Protein AF-A0A7J2ZDS2-F1 (afdb_monomer)

Structure (mmCIF, N/CA/C/O backbone):
data_AF-A0A7J2ZDS2-F1
#
_entry.id   AF-A0A7J2ZDS2-F1
#
loop_
_atom_site.group_PDB
_atom_site.id
_atom_site.type_symbol
_atom_site.label_atom_id
_atom_site.label_alt_id
_atom_site.label_comp_id
_atom_site.label_asym_id
_atom_site.label_entity_id
_atom_site.label_seq_id
_atom_site.pdbx_PDB_ins_code
_atom_site.Cartn_x
_atom_site.Cartn_y
_atom_site.Cartn_z
_atom_site.occupancy
_atom_site.B_iso_or_equiv
_atom_site.auth_seq_id
_atom_site.auth_comp_id
_atom_site.auth_asym_id
_atom_site.auth_atom_id
_atom_site.pdbx_PDB_model_num
ATOM 1 N N . VAL A 1 1 ? -12.979 -15.348 12.207 1.00 54.81 1 VAL A N 1
ATOM 2 C CA . VAL A 1 1 ? -11.907 -14.639 11.469 1.00 54.81 1 VAL A CA 1
ATOM 3 C C . VAL A 1 1 ? -12.403 -14.423 10.047 1.00 54.81 1 VAL A C 1
ATOM 5 O O . VAL A 1 1 ? -11.913 -15.063 9.133 1.00 54.81 1 VAL A O 1
ATOM 8 N N . GLU A 1 2 ? -13.428 -13.587 9.875 1.00 69.69 2 GLU A N 1
ATOM 9 C CA . GLU A 1 2 ? -13.968 -13.196 8.553 1.00 69.69 2 GLU A CA 1
ATOM 10 C C . GLU A 1 2 ? -14.415 -11.717 8.541 1.00 69.69 2 GLU A C 1
ATOM 12 O O . GLU A 1 2 ? -15.087 -11.263 7.625 1.00 69.69 2 GLU A O 1
ATOM 17 N N . ASP A 1 3 ? -14.011 -10.926 9.539 1.00 89.69 3 ASP A N 1
ATOM 18 C CA . ASP A 1 3 ? -14.554 -9.579 9.780 1.00 89.69 3 ASP A CA 1
ATOM 19 C C . ASP A 1 3 ? -13.786 -8.461 9.052 1.00 89.69 3 ASP A C 1
ATOM 21 O O . ASP A 1 3 ? -14.039 -7.276 9.263 1.00 89.69 3 ASP A O 1
ATOM 25 N N . LEU A 1 4 ? -12.798 -8.820 8.226 1.00 89.19 4 LEU A N 1
ATOM 26 C CA . LEU A 1 4 ? -11.885 -7.875 7.588 1.00 89.19 4 LEU A CA 1
ATOM 27 C C . LEU A 1 4 ? -11.906 -8.028 6.071 1.00 89.19 4 LEU A C 1
ATOM 29 O O . LEU A 1 4 ? -11.682 -9.110 5.533 1.00 89.19 4 LEU A O 1
ATOM 33 N N . ILE A 1 5 ? -12.095 -6.901 5.387 1.00 92.75 5 ILE A N 1
ATOM 34 C CA . ILE A 1 5 ? -12.000 -6.781 3.932 1.00 92.75 5 ILE A CA 1
ATOM 35 C C . ILE A 1 5 ? -10.838 -5.842 3.611 1.00 92.75 5 ILE A C 1
ATOM 37 O O . ILE A 1 5 ? -10.707 -4.771 4.201 1.00 92.75 5 ILE A O 1
ATOM 41 N N . ILE A 1 6 ? -10.001 -6.236 2.651 1.00 92.62 6 ILE A N 1
ATOM 42 C CA . ILE A 1 6 ? -8.930 -5.396 2.110 1.00 92.62 6 ILE A CA 1
ATOM 43 C C . ILE A 1 6 ? -9.280 -5.043 0.669 1.00 92.62 6 ILE A C 1
ATOM 45 O O . ILE A 1 6 ? -9.443 -5.924 -0.172 1.00 92.62 6 ILE A O 1
ATOM 49 N N . ILE A 1 7 ? -9.336 -3.747 0.372 1.00 94.81 7 ILE A N 1
ATOM 50 C CA . ILE A 1 7 ? -9.426 -3.240 -0.998 1.00 94.81 7 ILE A CA 1
ATOM 51 C C . ILE A 1 7 ? -8.019 -2.821 -1.420 1.00 94.81 7 ILE A C 1
ATOM 53 O O . ILE A 1 7 ? -7.478 -1.832 -0.927 1.00 94.81 7 ILE A O 1
ATOM 57 N N . ALA A 1 8 ? -7.409 -3.592 -2.31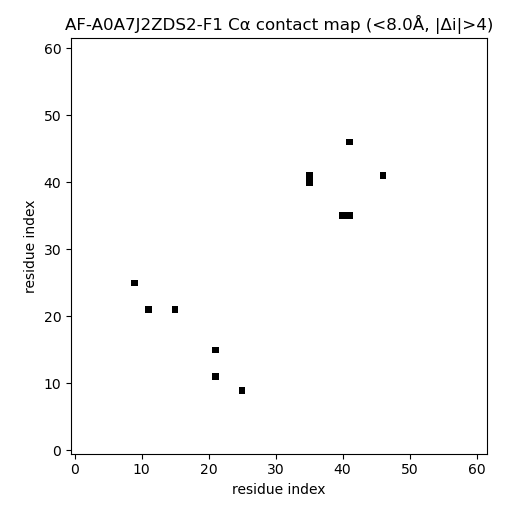8 1.00 95.06 8 ALA A N 1
ATOM 58 C CA . ALA A 1 8 ? -6.065 -3.332 -2.819 1.00 95.06 8 ALA A CA 1
ATOM 59 C C . ALA A 1 8 ? -6.120 -2.677 -4.204 1.00 95.06 8 ALA A C 1
ATOM 61 O O . ALA A 1 8 ? -6.617 -3.272 -5.157 1.00 95.06 8 ALA A O 1
ATOM 62 N N . ASN A 1 9 ? -5.556 -1.474 -4.326 1.00 96.19 9 ASN A N 1
ATOM 63 C CA . ASN A 1 9 ? -5.279 -0.838 -5.611 1.00 96.19 9 ASN A CA 1
ATOM 64 C C . ASN A 1 9 ? -3.768 -0.884 -5.867 1.00 96.19 9 ASN A C 1
ATOM 66 O O . ASN A 1 9 ? -2.976 -0.459 -5.024 1.00 96.19 9 ASN A O 1
ATOM 70 N N . VAL A 1 10 ? -3.375 -1.445 -7.007 1.00 95.31 10 VAL A N 1
ATOM 71 C CA . VAL A 1 10 ? -1.982 -1.714 -7.360 1.00 95.31 10 VAL A CA 1
ATOM 72 C C . VAL A 1 10 ? -1.652 -0.996 -8.659 1.00 95.31 10 VAL A C 1
ATOM 74 O O . VAL A 1 10 ? -2.343 -1.164 -9.659 1.00 95.31 10 VAL A O 1
ATOM 77 N N . PHE A 1 11 ? -0.558 -0.235 -8.655 1.00 96.06 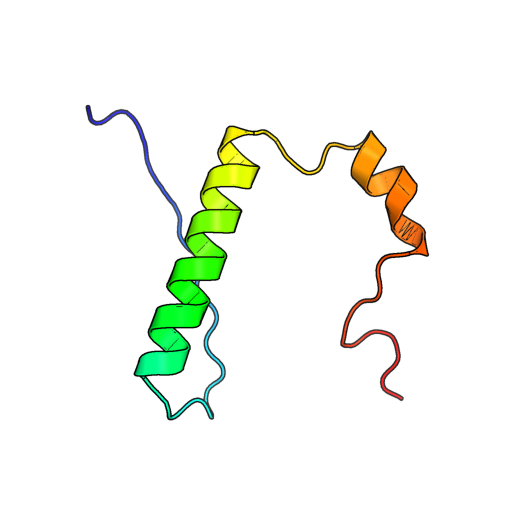11 PHE A N 1
ATOM 78 C CA . PHE A 1 11 ? -0.054 0.446 -9.841 1.00 96.06 11 PHE A CA 1
ATOM 79 C C . PHE A 1 11 ? 1.225 -0.223 -10.350 1.00 96.06 11 PHE A C 1
ATOM 81 O O . PHE A 1 11 ? 2.206 -0.363 -9.618 1.00 96.06 11 PHE A O 1
ATOM 88 N N . VAL A 1 12 ? 1.231 -0.594 -11.630 1.00 96.69 12 VAL A N 1
ATOM 89 C CA . VAL A 1 12 ? 2.411 -1.084 -12.350 1.00 96.69 12 VAL A CA 1
ATOM 90 C C . VAL A 1 12 ? 2.506 -0.319 -13.663 1.00 96.69 12 VAL A C 1
ATOM 92 O O . VAL A 1 12 ? 1.548 -0.276 -14.429 1.00 96.69 12 VAL A O 1
ATOM 95 N N . HIS A 1 13 ? 3.659 0.298 -13.924 1.00 95.94 13 HIS A N 1
ATOM 96 C CA . HIS A 1 13 ? 3.868 1.027 -15.171 1.00 95.94 13 HIS A CA 1
ATOM 97 C C . HIS A 1 13 ? 3.883 0.058 -16.374 1.00 95.94 13 HIS A C 1
ATOM 99 O O . HIS A 1 13 ? 4.530 -0.987 -16.271 1.00 95.94 13 HIS A O 1
ATOM 105 N N . PRO A 1 14 ? 3.265 0.395 -17.528 1.00 96.69 14 PRO A N 1
ATOM 106 C CA . PRO A 1 14 ? 3.193 -0.503 -18.689 1.00 96.69 14 PRO A CA 1
ATOM 107 C C . PRO A 1 14 ? 4.546 -0.983 -19.234 1.00 96.69 14 PRO A C 1
ATOM 109 O O . PRO A 1 14 ? 4.632 -2.066 -19.799 1.00 96.69 14 PRO A O 1
ATOM 112 N N . SER A 1 15 ? 5.616 -0.201 -19.052 1.00 96.81 15 SER A N 1
ATOM 113 C CA . SER A 1 15 ? 6.976 -0.576 -19.480 1.00 96.81 15 SER A CA 1
ATOM 114 C C . SER A 1 15 ? 7.734 -1.484 -18.498 1.00 96.81 15 SER A C 1
ATOM 116 O O . SER A 1 15 ? 8.902 -1.795 -18.729 1.00 96.81 15 SER A O 1
ATOM 118 N N . ALA A 1 16 ? 7.127 -1.888 -17.379 1.00 96.19 16 ALA A N 1
ATOM 119 C CA . ALA A 1 16 ? 7.787 -2.746 -16.400 1.00 96.19 16 ALA A CA 1
ATOM 120 C C . ALA A 1 16 ? 7.936 -4.183 -16.930 1.00 96.19 16 ALA A C 1
ATOM 122 O O . ALA A 1 16 ? 6.949 -4.874 -17.168 1.00 96.19 16 ALA A O 1
ATOM 123 N N . VAL A 1 17 ? 9.179 -4.652 -17.059 1.00 96.12 17 VAL A N 1
ATOM 124 C CA . VAL A 1 17 ? 9.497 -5.997 -17.581 1.00 96.12 17 VAL A CA 1
ATOM 125 C C . VAL A 1 17 ? 10.035 -6.962 -16.516 1.00 96.12 17 VAL A C 1
ATOM 127 O O . VAL A 1 17 ? 9.901 -8.177 -16.649 1.00 96.12 17 VAL A O 1
ATOM 130 N N . ASP A 1 18 ? 10.608 -6.439 -15.428 1.00 97.50 18 ASP A N 1
ATOM 131 C CA . ASP A 1 18 ? 11.167 -7.238 -14.332 1.00 97.50 18 ASP A CA 1
ATOM 132 C C . ASP A 1 18 ? 10.069 -7.649 -13.339 1.00 97.50 18 ASP A C 1
ATOM 134 O O . ASP A 1 18 ? 9.683 -6.896 -12.437 1.00 97.50 18 ASP A O 1
ATOM 138 N N . ARG A 1 19 ? 9.576 -8.881 -13.500 1.00 96.50 19 ARG A N 1
ATOM 139 C CA . ARG A 1 19 ? 8.520 -9.460 -12.654 1.00 96.50 19 ARG A CA 1
ATOM 140 C C . ARG A 1 19 ? 8.925 -9.556 -11.184 1.00 96.50 19 ARG A C 1
ATOM 142 O O . ARG A 1 19 ? 8.090 -9.322 -10.309 1.00 96.50 19 ARG A O 1
ATOM 149 N N . GLN A 1 20 ? 10.188 -9.874 -10.898 1.00 97.81 20 GLN A N 1
ATOM 150 C CA . GLN A 1 20 ? 10.667 -10.020 -9.525 1.00 97.81 20 GLN A CA 1
ATOM 151 C C . GLN A 1 20 ? 10.655 -8.666 -8.813 1.00 97.81 20 GLN A C 1
ATOM 153 O O . GLN A 1 20 ? 10.194 -8.561 -7.674 1.00 97.81 20 GLN A O 1
ATOM 158 N N . ARG A 1 21 ? 11.088 -7.606 -9.499 1.00 97.06 21 ARG A N 1
ATOM 159 C CA . ARG A 1 21 ? 11.044 -6.244 -8.962 1.00 97.06 21 ARG A CA 1
ATOM 160 C C . ARG A 1 21 ? 9.614 -5.751 -8.755 1.00 97.06 21 ARG A C 1
ATOM 162 O O . ARG A 1 21 ? 9.338 -5.165 -7.709 1.00 97.06 21 ARG A O 1
ATOM 169 N N . VAL A 1 22 ? 8.701 -6.022 -9.692 1.00 97.62 22 VAL A N 1
ATOM 170 C CA . VAL A 1 22 ? 7.269 -5.700 -9.537 1.00 97.62 22 VAL A CA 1
ATOM 171 C C . VAL A 1 22 ? 6.697 -6.371 -8.288 1.00 97.62 22 VAL A C 1
ATOM 173 O O . VAL A 1 22 ? 6.055 -5.699 -7.480 1.00 97.62 22 VAL A O 1
ATOM 176 N N . TYR A 1 23 ? 6.976 -7.659 -8.078 1.00 97.25 23 TYR A N 1
ATOM 177 C CA . TYR A 1 23 ? 6.508 -8.385 -6.898 1.00 97.25 23 TYR A CA 1
ATOM 178 C C . TYR A 1 23 ? 7.070 -7.798 -5.596 1.00 97.25 23 TYR A C 1
ATOM 180 O O . TYR A 1 23 ? 6.313 -7.431 -4.697 1.00 97.25 23 TYR A O 1
ATOM 188 N N . ILE A 1 24 ? 8.396 -7.645 -5.504 1.00 98.12 24 ILE A N 1
ATOM 189 C CA . ILE A 1 24 ? 9.065 -7.160 -4.287 1.00 98.12 24 ILE A CA 1
ATOM 190 C C . ILE A 1 24 ? 8.604 -5.742 -3.928 1.00 98.12 24 ILE A C 1
ATOM 192 O O . ILE A 1 24 ? 8.371 -5.452 -2.752 1.00 98.12 24 ILE A O 1
ATOM 196 N N . ASN A 1 25 ? 8.461 -4.859 -4.918 1.00 97.56 25 ASN A N 1
ATOM 197 C CA . ASN A 1 25 ? 8.035 -3.481 -4.683 1.00 97.56 25 ASN A CA 1
ATOM 198 C 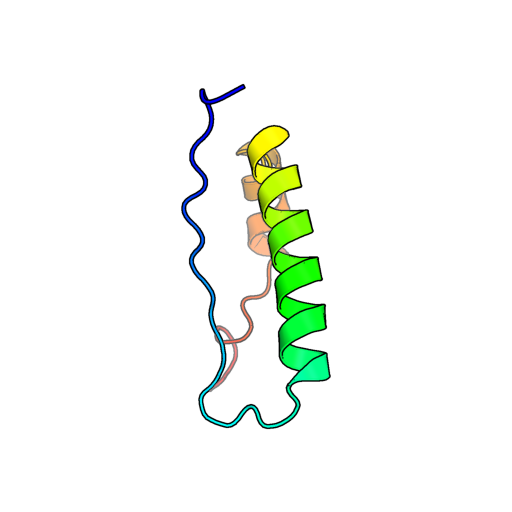C . ASN A 1 25 ? 6.591 -3.417 -4.182 1.00 97.56 25 ASN A C 1
ATOM 200 O O . ASN A 1 25 ? 6.333 -2.747 -3.183 1.00 97.56 25 ASN A O 1
ATOM 204 N N . ASN A 1 26 ? 5.672 -4.15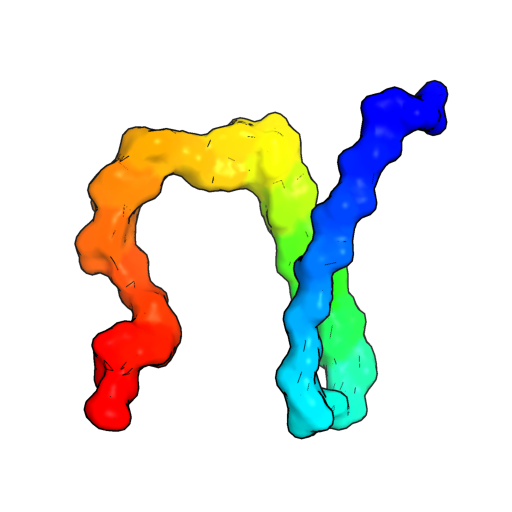2 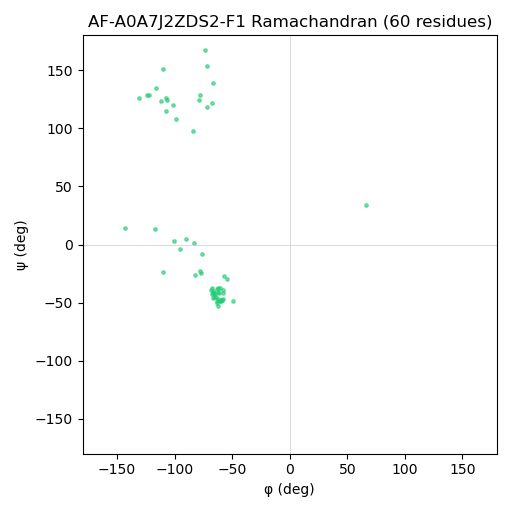-4.813 1.00 97.62 26 ASN A N 1
ATOM 205 C CA . ASN A 1 26 ? 4.272 -4.179 -4.389 1.00 97.62 26 ASN A CA 1
ATOM 206 C C . ASN A 1 26 ? 4.089 -4.843 -3.022 1.00 97.62 26 ASN A C 1
ATOM 208 O O . ASN A 1 26 ? 3.327 -4.340 -2.202 1.00 97.62 26 ASN A O 1
ATOM 212 N N . TYR A 1 27 ? 4.849 -5.899 -2.721 1.00 97.62 27 TYR A N 1
ATOM 213 C CA . TYR A 1 27 ? 4.850 -6.511 -1.393 1.00 97.62 27 TYR A CA 1
ATOM 214 C C . TYR A 1 27 ? 5.282 -5.517 -0.304 1.00 97.62 27 TYR A C 1
ATOM 216 O O . TYR A 1 27 ? 4.599 -5.352 0.709 1.00 97.62 27 TYR A O 1
ATOM 224 N N . LYS A 1 28 ? 6.395 -4.801 -0.524 1.00 98.06 28 LYS A N 1
ATOM 225 C CA . LYS A 1 28 ? 6.880 -3.773 0.411 1.00 98.06 28 LYS A CA 1
ATOM 226 C C . LYS A 1 28 ? 5.868 -2.638 0.567 1.00 98.06 28 LYS A C 1
ATOM 228 O O . LYS A 1 28 ? 5.559 -2.254 1.694 1.00 98.06 28 LYS A O 1
ATOM 233 N N . ALA A 1 29 ? 5.338 -2.127 -0.544 1.00 97.81 29 ALA A N 1
ATOM 234 C CA . ALA A 1 29 ? 4.362 -1.042 -0.542 1.00 97.81 29 ALA A CA 1
ATOM 235 C C . ALA A 1 29 ? 3.084 -1.434 0.212 1.00 97.81 29 ALA A C 1
ATOM 237 O O . ALA A 1 29 ? 2.665 -0.708 1.112 1.00 97.81 29 ALA A O 1
ATOM 238 N N . MET A 1 30 ? 2.521 -2.612 -0.076 1.00 97.31 30 MET A N 1
ATOM 239 C CA . MET A 1 30 ? 1.299 -3.096 0.565 1.00 97.31 30 MET A CA 1
ATOM 240 C C . MET A 1 30 ? 1.497 -3.344 2.062 1.00 97.31 30 MET A C 1
ATOM 242 O O . MET A 1 30 ? 0.680 -2.913 2.872 1.00 97.31 30 MET A O 1
ATOM 246 N N . ARG A 1 31 ? 2.621 -3.951 2.464 1.00 96.94 31 ARG A N 1
ATOM 247 C CA . ARG A 1 31 ? 2.953 -4.131 3.886 1.00 96.94 31 ARG A CA 1
ATOM 248 C C . ARG A 1 31 ? 3.009 -2.793 4.627 1.00 96.94 31 ARG A C 1
ATOM 250 O O . ARG A 1 31 ? 2.525 -2.693 5.754 1.00 96.94 31 ARG A O 1
ATOM 257 N N . HIS A 1 32 ? 3.598 -1.764 4.016 1.00 97.44 32 HIS A N 1
ATOM 258 C CA . HIS A 1 32 ? 3.617 -0.426 4.603 1.00 97.44 32 HIS A CA 1
ATOM 259 C C . HIS A 1 32 ? 2.230 0.222 4.633 1.00 97.44 32 HIS A C 1
ATOM 261 O O . HIS A 1 32 ? 1.908 0.857 5.634 1.00 97.44 32 HIS A O 1
ATOM 267 N N . ALA A 1 33 ? 1.421 0.048 3.585 1.00 97.19 33 ALA A N 1
ATOM 268 C CA . ALA A 1 33 ? 0.063 0.580 3.512 1.00 97.19 33 ALA A CA 1
ATOM 269 C C . ALA A 1 33 ? -0.841 -0.020 4.596 1.00 97.19 33 ALA A C 1
ATOM 271 O O . ALA A 1 33 ? -1.452 0.732 5.347 1.00 97.19 33 ALA A O 1
ATOM 272 N N . ILE A 1 34 ? -0.847 -1.349 4.748 1.00 96.12 34 ILE A N 1
ATO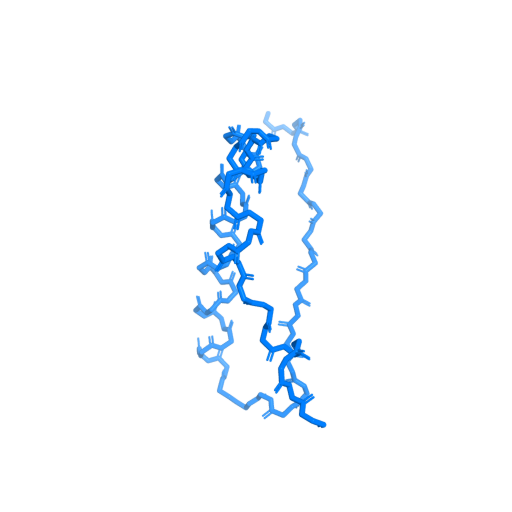M 273 C CA . ILE A 1 34 ? -1.630 -2.043 5.782 1.00 96.12 34 ILE A CA 1
ATOM 274 C C . ILE A 1 34 ? -1.209 -1.578 7.175 1.00 96.12 34 ILE A C 1
ATOM 276 O O . ILE A 1 34 ? -2.057 -1.216 7.985 1.00 96.12 34 ILE A O 1
ATOM 280 N N . ARG A 1 35 ? 0.102 -1.523 7.452 1.00 96.88 35 ARG A N 1
ATOM 281 C CA . ARG A 1 35 ? 0.598 -1.050 8.750 1.00 96.88 35 ARG A CA 1
ATOM 282 C C . ARG A 1 35 ? 0.132 0.376 9.045 1.00 96.88 35 ARG A C 1
ATOM 284 O O . ARG A 1 35 ? -0.377 0.629 10.126 1.00 96.88 35 ARG A O 1
ATOM 291 N N . LYS A 1 36 ? 0.277 1.292 8.083 1.00 96.69 36 LYS A N 1
ATOM 292 C CA . LYS A 1 36 ? -0.166 2.684 8.240 1.00 96.69 36 LYS A CA 1
ATOM 293 C C . LYS A 1 36 ? -1.679 2.796 8.424 1.00 96.69 36 LYS A C 1
ATOM 295 O O . LYS A 1 36 ? -2.108 3.599 9.238 1.00 96.69 36 LYS A O 1
ATOM 300 N N . ALA A 1 37 ? -2.462 1.984 7.715 1.00 95.06 37 ALA A N 1
ATOM 301 C CA . ALA A 1 37 ? -3.915 1.959 7.851 1.00 95.06 37 ALA A CA 1
ATOM 302 C C . ALA A 1 37 ? -4.347 1.501 9.252 1.00 95.06 37 ALA A C 1
ATOM 304 O O . ALA A 1 37 ? -5.186 2.148 9.867 1.00 95.06 37 ALA A O 1
ATOM 305 N N . ILE A 1 38 ? -3.731 0.437 9.779 1.00 94.56 38 ILE A N 1
ATOM 306 C CA . ILE A 1 38 ? -3.999 -0.063 11.137 1.00 94.56 38 ILE A CA 1
ATOM 307 C C . ILE A 1 38 ? -3.543 0.948 12.200 1.00 94.56 38 ILE A C 1
ATOM 309 O O . ILE A 1 38 ? -4.240 1.156 13.186 1.00 94.56 38 ILE A O 1
ATOM 313 N N . GLU A 1 39 ? -2.389 1.592 12.002 1.00 96.62 39 GLU A N 1
ATOM 314 C CA . GLU A 1 39 ? -1.856 2.612 12.918 1.00 96.62 39 GLU A CA 1
ATOM 315 C C . GLU A 1 39 ? -2.558 3.980 12.799 1.00 96.62 39 GLU A C 1
ATOM 317 O O . GLU A 1 39 ? -2.274 4.867 13.599 1.00 96.62 39 GLU A O 1
ATOM 322 N N . GLY A 1 40 ? -3.431 4.189 11.807 1.00 95.94 40 GLY A N 1
ATOM 323 C CA . GLY A 1 40 ? -4.080 5.483 11.568 1.00 95.94 40 GLY A CA 1
ATOM 324 C C . GLY A 1 40 ? -3.115 6.592 11.129 1.00 95.94 40 GLY A C 1
ATOM 325 O O . GLY A 1 40 ? -3.294 7.749 11.501 1.00 95.94 40 GLY A O 1
ATOM 326 N N . ARG A 1 41 ? -2.072 6.247 10.361 1.00 95.19 41 ARG A N 1
ATOM 327 C CA . ARG A 1 41 ? -1.004 7.170 9.946 1.00 95.19 41 ARG A CA 1
ATOM 328 C C . ARG A 1 41 ? -1.022 7.523 8.453 1.00 95.19 41 ARG A C 1
ATOM 330 O O . ARG A 1 41 ? -1.307 6.657 7.622 1.00 95.19 41 ARG A O 1
ATOM 337 N N . PRO A 1 42 ? -0.545 8.727 8.076 1.00 95.06 42 PRO A N 1
ATOM 338 C CA . PRO A 1 42 ? -0.097 9.811 8.962 1.00 95.06 42 PRO A CA 1
ATOM 339 C C . PRO A 1 42 ? -1.269 10.488 9.683 1.00 95.06 42 PRO A C 1
ATOM 341 O O . PRO A 1 42 ? -2.382 10.494 9.156 1.00 95.06 42 PRO A O 1
ATOM 344 N N . THR A 1 43 ? -1.019 11.066 10.859 1.00 96.19 43 THR A N 1
ATOM 345 C CA . THR A 1 43 ? -2.024 11.916 11.519 1.00 96.19 43 THR A CA 1
ATOM 346 C C . THR A 1 43 ? -2.138 13.272 10.814 1.00 96.19 43 THR A C 1
ATOM 348 O O . THR A 1 43 ? -1.302 13.632 9.978 1.00 96.19 43 THR A O 1
ATOM 351 N N . ILE A 1 44 ? -3.180 14.043 11.137 1.00 95.75 44 ILE A N 1
ATOM 352 C CA . ILE A 1 44 ? -3.372 15.387 10.571 1.00 95.75 44 ILE A CA 1
ATOM 353 C C . ILE A 1 44 ? -2.214 16.304 10.978 1.00 95.75 44 ILE A C 1
ATOM 355 O O . ILE A 1 44 ? -1.705 17.057 10.152 1.00 95.75 44 ILE A O 1
ATOM 359 N N . GLU A 1 45 ? -1.760 16.207 12.222 1.00 96.00 45 GLU A N 1
ATOM 360 C CA . GLU A 1 45 ? -0.645 16.985 12.757 1.00 96.00 45 GLU A CA 1
ATOM 361 C C . GLU A 1 45 ? 0.653 16.651 12.012 1.00 96.00 45 GLU A C 1
ATOM 363 O O . GLU A 1 45 ? 1.295 17.550 11.468 1.00 96.00 45 GLU A O 1
ATOM 368 N N . GLU A 1 46 ? 0.979 15.357 11.874 1.00 94.81 46 GLU A N 1
ATOM 369 C CA . GLU A 1 46 ? 2.151 14.895 11.117 1.00 94.81 46 GLU A CA 1
ATOM 370 C C . GLU A 1 46 ? 2.099 15.379 9.658 1.00 94.81 46 GLU A C 1
ATOM 372 O O . GLU A 1 46 ? 3.121 15.757 9.076 1.00 94.81 46 GLU A O 1
ATOM 377 N N . LEU A 1 47 ? 0.910 15.377 9.049 1.00 94.56 47 LEU A N 1
ATOM 378 C CA . LEU A 1 47 ? 0.710 15.855 7.685 1.00 94.56 47 LEU A CA 1
ATOM 379 C C . LEU A 1 47 ? 0.968 17.365 7.574 1.00 94.56 47 LEU A C 1
ATOM 381 O O . LEU A 1 47 ? 1.654 17.798 6.646 1.00 94.56 47 LEU A O 1
ATOM 385 N N . MET A 1 48 ? 0.445 18.159 8.512 1.00 95.06 48 MET A N 1
ATOM 386 C CA . MET A 1 48 ? 0.595 19.617 8.525 1.00 95.06 48 MET A CA 1
ATOM 387 C C . MET A 1 48 ? 2.044 20.040 8.774 1.00 95.06 48 MET A C 1
ATOM 389 O O . MET A 1 48 ? 2.550 20.916 8.072 1.00 95.06 48 MET A O 1
ATOM 393 N N . GLU A 1 49 ? 2.742 19.374 9.695 1.00 95.31 49 GLU A N 1
ATOM 394 C CA . GLU A 1 49 ? 4.161 19.624 9.975 1.00 95.31 49 GLU A CA 1
ATOM 395 C C . GLU A 1 49 ? 5.061 19.331 8.766 1.00 95.31 49 GLU A C 1
ATOM 397 O O . GLU A 1 49 ? 6.036 20.043 8.507 1.00 95.31 49 GLU A O 1
ATOM 402 N N . ASN A 1 50 ? 4.738 18.286 7.997 1.00 93.19 50 ASN A N 1
ATOM 403 C CA . ASN A 1 50 ? 5.567 17.832 6.880 1.00 93.19 50 ASN A CA 1
ATOM 404 C C . ASN A 1 50 ? 5.144 18.387 5.514 1.00 93.19 50 ASN A C 1
ATOM 406 O O . ASN A 1 50 ? 5.849 18.150 4.529 1.00 93.19 50 ASN A O 1
ATOM 410 N N . LYS A 1 51 ? 4.046 19.149 5.437 1.00 91.56 51 LYS A N 1
ATOM 411 C CA . LYS A 1 51 ? 3.472 19.673 4.187 1.00 91.56 51 LYS A CA 1
ATOM 412 C C . LYS A 1 51 ? 4.507 20.359 3.291 1.00 91.56 51 LYS A C 1
ATOM 414 O O . LYS A 1 51 ? 4.594 20.046 2.107 1.00 91.56 51 LYS A O 1
ATOM 419 N N . GLU A 1 52 ? 5.308 21.259 3.855 1.00 88.75 52 GLU A N 1
ATOM 420 C CA . GLU A 1 52 ? 6.296 22.041 3.094 1.00 88.75 52 GLU A CA 1
ATOM 421 C C . GLU A 1 52 ? 7.564 21.237 2.762 1.00 88.75 52 GLU A C 1
ATOM 423 O O . GLU A 1 52 ? 8.271 21.531 1.798 1.00 88.75 52 GLU A O 1
ATOM 428 N N . 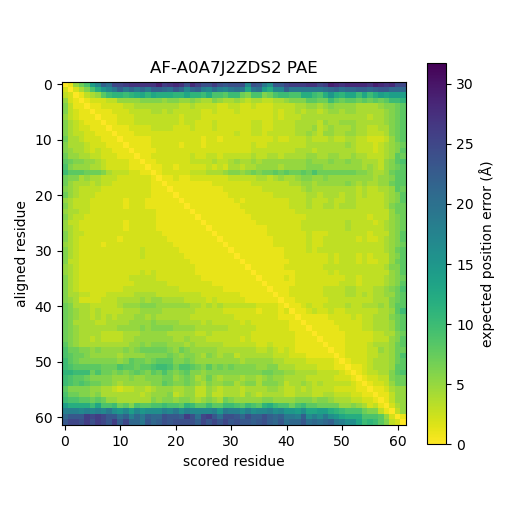A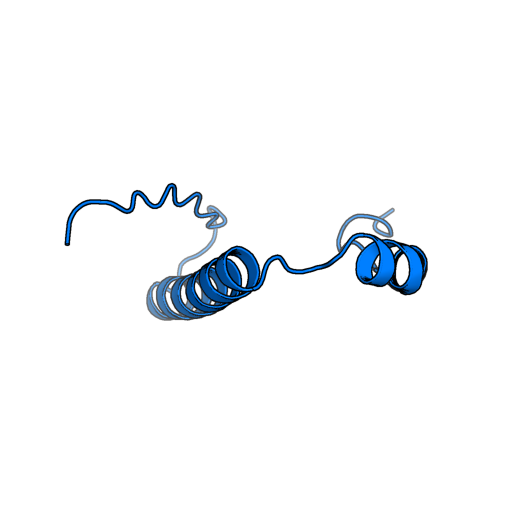RG A 1 53 ? 7.854 20.185 3.539 1.00 89.19 53 ARG A N 1
ATOM 429 C CA . ARG A 1 53 ? 9.012 19.302 3.323 1.00 89.19 53 ARG A CA 1
ATOM 430 C C . ARG A 1 53 ? 8.729 18.232 2.269 1.00 89.19 53 ARG A C 1
ATOM 432 O O . ARG A 1 53 ? 9.663 17.735 1.636 1.00 89.19 53 ARG A O 1
ATOM 439 N N . ALA A 1 54 ? 7.463 17.868 2.080 1.00 90.19 54 ALA A N 1
ATOM 440 C CA . ALA A 1 54 ? 7.047 16.864 1.117 1.00 90.19 54 ALA A CA 1
ATOM 441 C C . ALA A 1 54 ? 7.283 17.349 -0.325 1.00 90.19 54 ALA A C 1
ATOM 443 O O . ALA A 1 54 ? 6.747 18.363 -0.773 1.00 90.19 54 ALA A O 1
ATOM 444 N N . LYS A 1 55 ? 8.074 16.587 -1.086 1.00 89.81 55 LYS A N 1
ATOM 445 C CA . LYS A 1 55 ? 8.349 16.858 -2.502 1.00 89.81 55 LYS A CA 1
ATOM 446 C C . LYS A 1 55 ? 7.622 15.841 -3.366 1.00 89.81 55 LYS A C 1
ATOM 448 O O . LYS A 1 55 ? 7.933 14.654 -3.328 1.00 89.81 55 LYS A O 1
ATOM 453 N N . HIS A 1 56 ? 6.661 16.316 -4.153 1.00 89.19 56 HIS A N 1
ATOM 454 C CA . HIS A 1 56 ? 5.965 15.464 -5.107 1.00 89.19 56 HIS A CA 1
ATOM 455 C C . HIS A 1 56 ? 6.850 15.236 -6.348 1.00 89.19 56 HIS A C 1
ATOM 457 O O . HIS A 1 56 ? 7.309 16.225 -6.928 1.00 89.19 56 HIS A O 1
ATOM 463 N N . PRO A 1 57 ? 7.073 13.980 -6.785 1.00 90.62 57 PRO A N 1
ATOM 464 C CA . PRO A 1 57 ? 7.980 13.665 -7.894 1.00 90.62 57 PRO A CA 1
ATOM 465 C C . PRO A 1 57 ? 7.691 14.413 -9.204 1.00 90.62 57 PRO A C 1
ATOM 467 O O . PRO A 1 57 ? 8.622 14.716 -9.937 1.00 90.62 57 PRO A O 1
ATOM 470 N N . PHE A 1 58 ? 6.427 14.763 -9.466 1.00 86.75 58 PHE A N 1
ATOM 471 C CA . PHE A 1 58 ? 6.004 15.493 -10.673 1.00 86.75 58 PHE A CA 1
ATOM 472 C C . PHE A 1 58 ? 5.775 17.002 -10.469 1.00 86.75 58 P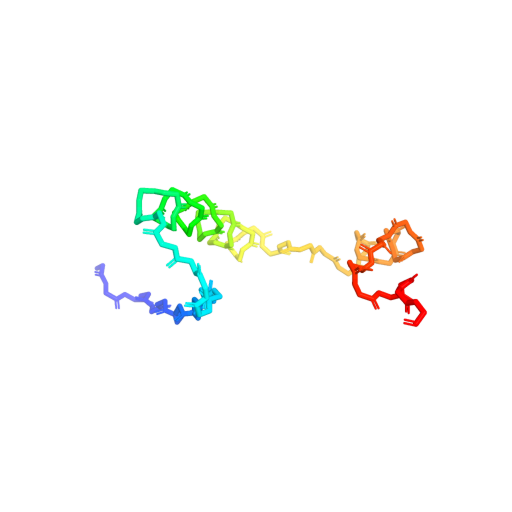HE A C 1
ATOM 474 O O . PHE A 1 58 ? 5.314 17.673 -11.379 1.00 86.75 58 PHE A O 1
ATOM 481 N N . LYS A 1 59 ? 6.025 17.561 -9.274 1.00 81.38 59 LYS A N 1
ATOM 482 C CA . LYS A 1 59 ? 5.728 18.986 -8.991 1.00 81.38 59 LYS A CA 1
ATOM 483 C C . LYS A 1 59 ? 6.749 19.956 -9.593 1.00 81.38 59 LYS A C 1
ATOM 485 O O . LYS A 1 59 ? 6.424 21.118 -9.792 1.00 81.38 59 LYS A O 1
ATOM 490 N N . TYR A 1 60 ? 7.974 19.495 -9.830 1.00 68.50 60 TYR A N 1
ATOM 491 C CA . TYR A 1 60 ? 9.098 20.342 -10.245 1.00 68.50 60 TYR A CA 1
ATOM 492 C C . TYR A 1 60 ? 9.638 19.982 -11.635 1.00 68.50 60 TYR A C 1
ATOM 494 O O . TYR A 1 60 ? 10.730 20.411 -11.997 1.00 68.50 60 TYR A O 1
ATOM 502 N N . THR A 1 61 ? 8.901 19.173 -12.398 1.00 59.50 61 THR A N 1
ATOM 503 C CA . THR A 1 61 ? 9.204 18.932 -13.810 1.00 59.50 61 THR A CA 1
ATOM 504 C C . THR A 1 61 ? 8.691 20.140 -14.610 1.00 59.50 61 THR A C 1
ATOM 506 O O . THR A 1 61 ? 7.524 20.484 -14.418 1.00 59.50 61 THR A O 1
ATOM 509 N N . PRO A 1 62 ? 9.530 20.824 -15.414 1.00 57.69 62 PRO A N 1
ATOM 510 C CA . PRO A 1 62 ? 9.063 21.861 -16.335 1.00 57.69 62 PRO A CA 1
ATOM 511 C C . PRO A 1 62 ? 8.130 21.297 -17.412 1.00 57.69 62 PRO A C 1
ATOM 513 O O . PRO A 1 62 ? 8.234 20.082 -17.711 1.00 57.69 62 PRO A O 1
#

pLDDT: mean 92.1, std 9.62, range [54.81, 98.12]

Mean predicted aligned error: 4.73 Å

Secondary structure (DSSP, 8-state):
-------------TT---HHHHHHHHHHHHHHHHHHHHHT-S-HHHHHHHTTT---TTSS--

Sequence (62 aa):
VEDLIIIANVFVHPSAVDRQRVYINNYKAMRHAIRKAIEGRPTIEELMENKERAKHPFKYTP

Radius of gyration: 15.66 Å; Cα contacts (8 Å, |Δi|>4): 6; chains: 1; bounding box: 26×37×32 Å

Solvent-accessible surface area (backbone atoms only — not comparable to full-atom values): 4241 Å² total; per-residue (Å²): 143,80,92,75,85,83,89,84,87,85,90,76,65,91,84,71,79,58,63,68,59,54,49,55,51,50,53,54,50,48,56,52,49,54,51,27,62,76,70,57,51,79,42,72,66,61,46,63,74,38,53,86,74,61,78,60,91,75,74,79,62,130

Foldseek 3Di:
DPPDDDDDDADDDPPDDDPVCSVVVSVVVVVVVVVCVVVVPDDPVNCVVCVVVDDDPPPPDD